Protein AF-A0A7C4GXZ6-F1 (afdb_monomer)

Foldseek 3Di:
DDDDDDDDADPVNLLVVLVVVLVVCVVVVHDDPDDDADPDVRPVSSVSSVD

Structure (mmCIF, N/CA/C/O backbone):
data_AF-A0A7C4GXZ6-F1
#
_entry.id   AF-A0A7C4GXZ6-F1
#
loop_
_atom_site.group_PDB
_atom_site.id
_atom_site.type_symbol
_atom_site.label_atom_id
_atom_site.label_alt_id
_atom_site.label_comp_id
_atom_site.label_asym_id
_atom_site.label_entity_id
_atom_site.label_seq_id
_atom_site.pdbx_PDB_ins_code
_atom_site.Cartn_x
_atom_site.Cartn_y
_atom_site.Cartn_z
_atom_site.occupancy
_atom_site.B_iso_or_equiv
_atom_site.auth_seq_id
_atom_site.auth_comp_id
_atom_site.auth_asym_id
_atom_site.auth_atom_id
_atom_site.pdbx_PDB_model_num
ATOM 1 N N . MET A 1 1 ? 12.388 10.351 -32.252 1.00 74.44 1 MET A N 1
ATOM 2 C CA . MET A 1 1 ? 11.432 9.651 -31.365 1.00 74.44 1 MET A CA 1
ATOM 3 C C . MET A 1 1 ? 11.179 10.529 -30.149 1.00 74.44 1 MET A C 1
ATOM 5 O O . MET A 1 1 ? 12.164 10.933 -29.534 1.00 74.44 1 MET A O 1
ATOM 9 N N . PRO A 1 2 ? 9.924 10.878 -29.830 1.00 86.94 2 PRO A N 1
ATOM 10 C CA . PRO A 1 2 ? 9.620 11.594 -28.594 1.00 86.94 2 PRO A CA 1
ATOM 11 C C . PRO A 1 2 ? 10.008 10.731 -27.383 1.00 86.94 2 PRO A C 1
ATOM 13 O O . PRO A 1 2 ? 9.838 9.513 -27.412 1.00 86.94 2 PRO A O 1
ATOM 16 N N . ARG A 1 3 ? 10.574 11.355 -26.343 1.00 91.31 3 ARG A N 1
ATOM 17 C CA . ARG A 1 3 ? 10.909 10.691 -25.074 1.00 91.31 3 ARG A CA 1
ATOM 18 C C . ARG A 1 3 ? 9.851 11.033 -24.034 1.00 91.31 3 ARG A C 1
ATOM 20 O O . ARG A 1 3 ? 9.436 12.185 -23.943 1.00 91.31 3 ARG A O 1
ATOM 27 N N . VAL A 1 4 ? 9.456 10.039 -23.246 1.00 95.56 4 VAL A N 1
ATOM 28 C CA . VAL A 1 4 ? 8.546 10.207 -22.109 1.00 95.56 4 VAL A CA 1
ATOM 29 C C . VAL A 1 4 ? 9.379 10.135 -20.828 1.00 95.56 4 VAL A C 1
ATOM 31 O O . VAL A 1 4 ? 10.217 9.238 -20.722 1.00 95.56 4 VAL A O 1
ATOM 34 N N . PRO A 1 5 ? 9.201 11.051 -19.863 1.00 95.62 5 PRO A N 1
ATOM 35 C CA . PRO A 1 5 ? 9.807 10.895 -18.548 1.00 95.62 5 PRO A CA 1
ATOM 36 C C . PRO A 1 5 ? 9.217 9.657 -17.859 1.0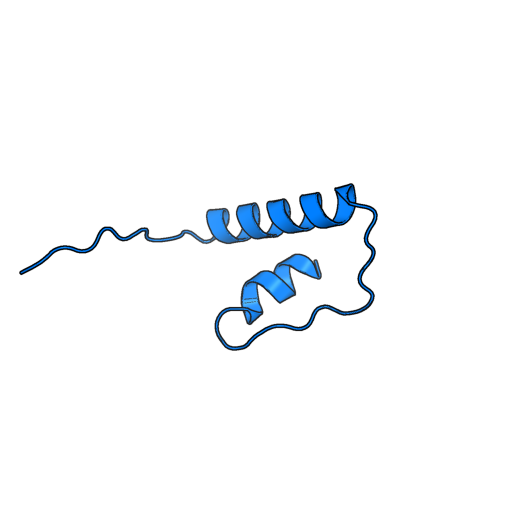0 95.62 5 PRO A C 1
ATOM 38 O O . PRO A 1 5 ? 8.009 9.566 -17.651 1.00 95.62 5 PRO A O 1
ATOM 41 N N . THR A 1 6 ? 10.068 8.694 -17.514 1.00 96.94 6 THR A N 1
ATOM 42 C CA . THR A 1 6 ? 9.666 7.417 -16.906 1.00 96.94 6 THR A CA 1
ATOM 43 C C . THR A 1 6 ? 10.454 7.151 -15.635 1.00 96.94 6 THR A C 1
ATOM 45 O O . THR A 1 6 ? 11.668 7.357 -15.610 1.00 96.94 6 THR A O 1
ATOM 48 N N . LYS A 1 7 ? 9.784 6.619 -14.611 1.00 96.88 7 LYS A N 1
ATOM 49 C CA . LYS A 1 7 ? 10.419 6.108 -13.396 1.00 96.88 7 LYS A CA 1
ATOM 50 C C . LYS A 1 7 ? 10.286 4.588 -13.355 1.00 96.88 7 LYS A C 1
ATOM 52 O O . LYS A 1 7 ? 9.172 4.072 -13.359 1.00 96.88 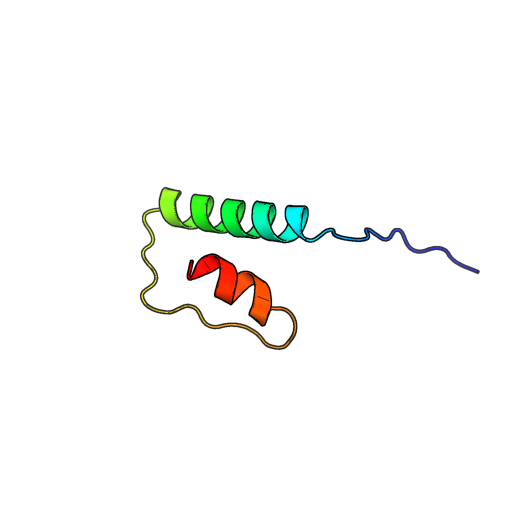7 LYS A O 1
ATOM 57 N N . LEU A 1 8 ? 11.419 3.891 -13.309 1.00 97.69 8 LEU A N 1
ATOM 58 C CA . LEU A 1 8 ? 11.451 2.485 -12.920 1.00 97.69 8 LEU A CA 1
ATOM 59 C C . LEU A 1 8 ? 11.349 2.430 -11.395 1.00 97.69 8 LEU A C 1
ATOM 61 O O . LEU A 1 8 ? 12.115 3.110 -10.718 1.00 97.69 8 LEU A O 1
ATOM 65 N N . VAL A 1 9 ? 10.383 1.673 -10.884 1.00 98.12 9 VAL A N 1
ATOM 66 C CA . VAL A 1 9 ? 10.098 1.590 -9.448 1.00 98.12 9 VAL A CA 1
ATOM 67 C C . VAL A 1 9 ? 10.690 0.299 -8.898 1.00 98.12 9 VAL A C 1
ATOM 69 O O . VAL A 1 9 ? 10.408 -0.772 -9.442 1.00 98.12 9 VAL A O 1
ATOM 72 N N . THR A 1 10 ? 11.511 0.390 -7.849 1.00 98.62 10 THR A N 1
ATOM 73 C CA . THR A 1 10 ? 12.070 -0.802 -7.188 1.00 98.62 10 THR A CA 1
ATOM 74 C C . THR A 1 10 ? 11.068 -1.430 -6.222 1.00 98.62 10 THR A C 1
ATOM 76 O O . THR A 1 10 ? 10.045 -0.841 -5.867 1.00 98.62 10 THR A O 1
ATOM 79 N N . TRP A 1 11 ? 11.353 -2.653 -5.774 1.00 98.44 11 TRP A N 1
ATOM 80 C CA . TRP A 1 11 ? 10.521 -3.301 -4.766 1.00 98.44 11 TRP A CA 1
ATOM 81 C C . TRP A 1 11 ? 10.580 -2.584 -3.411 1.00 98.44 11 TRP A C 1
ATOM 83 O O . TRP A 1 11 ? 9.535 -2.438 -2.775 1.00 98.44 11 TRP A O 1
ATOM 93 N N . GLU A 1 12 ? 11.753 -2.086 -2.991 1.00 98.62 12 GLU A N 1
ATOM 94 C CA . GLU A 1 12 ? 11.854 -1.311 -1.746 1.00 98.62 12 GLU A CA 1
ATOM 95 C C . GLU A 1 12 ? 10.956 -0.072 -1.789 1.00 98.62 12 GLU A C 1
ATOM 97 O O . GLU A 1 12 ? 10.234 0.185 -0.830 1.00 98.62 12 GLU A O 1
ATOM 102 N N . GLU A 1 13 ? 10.907 0.634 -2.925 1.00 98.69 13 GLU A N 1
ATOM 103 C CA . GLU A 1 13 ? 10.016 1.786 -3.09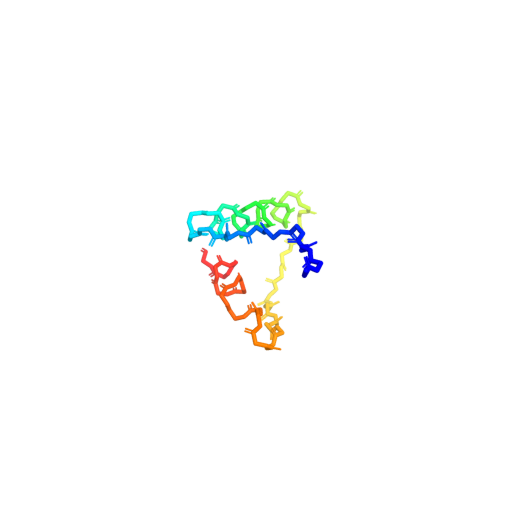2 1.00 98.69 13 GLU A CA 1
ATOM 104 C C . GLU A 1 13 ? 8.537 1.401 -2.933 1.00 98.69 13 GLU A C 1
ATOM 106 O O . GLU A 1 13 ? 7.794 2.105 -2.252 1.00 98.69 13 GLU A O 1
ATOM 111 N N . ILE A 1 14 ? 8.095 0.267 -3.492 1.00 98.50 14 ILE A N 1
ATOM 112 C CA . ILE A 1 14 ? 6.709 -0.211 -3.333 1.00 98.50 14 ILE A CA 1
ATOM 113 C C . ILE A 1 14 ? 6.387 -0.536 -1.872 1.00 98.50 14 ILE A C 1
ATOM 115 O O . ILE A 1 14 ? 5.301 -0.190 -1.391 1.00 98.50 14 ILE A O 1
ATOM 119 N N . VAL A 1 15 ? 7.311 -1.183 -1.160 1.00 98.56 15 VAL A N 1
ATOM 120 C CA . VAL A 1 15 ? 7.148 -1.498 0.266 1.00 98.56 15 VAL A CA 1
ATOM 121 C C . VAL A 1 15 ? 7.078 -0.216 1.091 1.00 98.56 15 VAL A C 1
ATOM 123 O O . VAL A 1 15 ? 6.170 -0.066 1.910 1.00 98.56 15 VAL A O 1
ATOM 126 N N . ASP A 1 16 ? 7.978 0.733 0.846 1.00 98.75 16 ASP A N 1
ATOM 127 C CA . ASP A 1 16 ? 8.026 1.996 1.576 1.00 98.75 16 ASP A CA 1
ATOM 128 C C . ASP A 1 16 ? 6.798 2.867 1.306 1.00 98.75 16 ASP A C 1
ATOM 130 O O . ASP A 1 16 ? 6.226 3.432 2.241 1.00 98.75 16 ASP A O 1
ATOM 134 N N . TRP A 1 17 ? 6.319 2.930 0.061 1.00 98.62 17 TRP A N 1
ATOM 135 C CA . TRP A 1 17 ? 5.092 3.655 -0.277 1.00 98.62 17 TRP A CA 1
ATOM 136 C C . TRP A 1 17 ? 3.856 3.004 0.348 1.00 98.62 17 TRP A C 1
ATOM 138 O O . TRP A 1 17 ? 3.009 3.709 0.903 1.00 98.62 17 TRP A O 1
ATOM 148 N N . SER A 1 18 ? 3.768 1.670 0.333 1.00 98.62 18 SER A N 1
ATOM 149 C CA . SER A 1 18 ? 2.663 0.934 0.965 1.00 98.62 18 SER A CA 1
ATOM 150 C C . SER A 1 18 ? 2.659 1.131 2.486 1.00 98.62 18 SER A C 1
ATOM 152 O O . SER A 1 18 ? 1.620 1.439 3.070 1.00 98.62 18 SER A O 1
ATOM 154 N N . ARG A 1 19 ? 3.833 1.073 3.132 1.00 98.62 19 ARG A N 1
ATOM 155 C CA . ARG A 1 19 ? 4.000 1.376 4.563 1.00 98.62 19 ARG A CA 1
ATOM 156 C C . ARG A 1 19 ? 3.667 2.836 4.879 1.00 98.62 19 ARG A C 1
ATOM 158 O O . ARG A 1 19 ? 3.050 3.125 5.905 1.00 98.62 19 ARG A O 1
ATOM 165 N N . GLY A 1 20 ? 4.042 3.761 3.998 1.00 98.75 20 GLY A N 1
ATOM 166 C CA . GLY A 1 20 ? 3.683 5.175 4.085 1.00 98.75 20 GLY A CA 1
ATOM 167 C C . GLY A 1 20 ? 2.168 5.379 4.119 1.00 98.75 20 GLY A C 1
ATOM 168 O O . GLY A 1 20 ? 1.657 6.043 5.021 1.00 98.75 20 GLY A O 1
ATOM 169 N N . LEU A 1 21 ? 1.442 4.736 3.202 1.00 98.50 21 LEU A N 1
ATOM 170 C CA . LEU A 1 21 ? -0.020 4.757 3.174 1.00 98.50 21 LEU A CA 1
ATOM 171 C C . LEU A 1 21 ? -0.634 4.119 4.430 1.00 98.50 21 LEU A C 1
ATOM 173 O O . LEU A 1 21 ? -1.521 4.719 5.038 1.00 98.50 21 LEU A O 1
ATOM 177 N N . ALA A 1 22 ? -0.129 2.965 4.878 1.00 98.38 22 ALA A N 1
ATOM 178 C CA . ALA A 1 22 ? -0.581 2.332 6.119 1.00 98.38 22 ALA A CA 1
ATOM 179 C C . ALA A 1 22 ? -0.436 3.274 7.329 1.00 98.38 22 ALA A C 1
ATOM 181 O O . ALA A 1 22 ? -1.336 3.372 8.164 1.00 98.38 22 ALA A O 1
ATOM 182 N N . ASN A 1 23 ? 0.667 4.024 7.407 1.00 98.50 23 ASN A N 1
ATOM 183 C CA . ASN A 1 23 ? 0.887 5.011 8.462 1.00 98.50 23 ASN A CA 1
ATOM 184 C C . ASN A 1 23 ? -0.087 6.193 8.380 1.00 98.50 23 ASN A C 1
ATOM 186 O O . ASN A 1 23 ? -0.532 6.672 9.421 1.00 98.50 23 ASN A O 1
ATOM 190 N N . ILE A 1 24 ? -0.434 6.659 7.177 1.00 98.62 24 ILE A N 1
ATOM 191 C CA . ILE A 1 24 ? -1.446 7.711 6.987 1.00 98.62 24 ILE A CA 1
ATOM 192 C C . ILE A 1 24 ? -2.814 7.223 7.483 1.00 98.62 24 ILE A C 1
ATOM 194 O O . ILE A 1 24 ? -3.455 7.920 8.269 1.00 98.62 24 ILE A O 1
ATOM 198 N N . ILE A 1 25 ? -3.221 6.006 7.104 1.00 98.31 25 ILE A N 1
ATOM 199 C CA . ILE A 1 25 ? -4.476 5.388 7.562 1.00 98.31 25 ILE A CA 1
ATOM 200 C C . ILE A 1 25 ? -4.488 5.285 9.092 1.00 98.31 25 ILE A C 1
ATOM 202 O O . ILE A 1 25 ? -5.402 5.806 9.728 1.00 98.31 25 ILE A O 1
ATOM 206 N N . LYS A 1 26 ? -3.434 4.727 9.705 1.00 97.69 26 LYS A N 1
ATOM 207 C CA . LYS A 1 26 ? -3.320 4.607 11.171 1.00 97.69 26 LYS A CA 1
ATOM 208 C C . LYS A 1 26 ? -3.405 5.965 11.877 1.00 97.69 26 LYS A C 1
ATOM 210 O O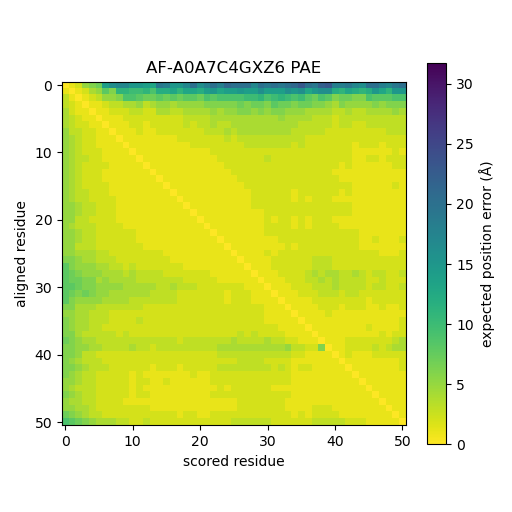 . LYS A 1 26 ? -4.120 6.092 12.868 1.00 97.69 26 LYS A O 1
ATOM 215 N N . LYS A 1 27 ? -2.715 6.990 11.359 1.00 98.62 27 LYS A N 1
ATOM 216 C CA . LYS A 1 27 ? -2.730 8.355 11.919 1.00 98.62 27 LYS A CA 1
ATOM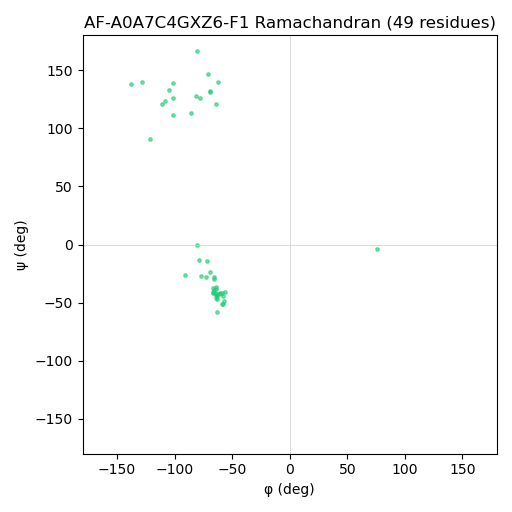 217 C C . LYS A 1 27 ? -4.093 9.035 11.809 1.00 98.62 27 LYS A C 1
ATOM 219 O O . LYS A 1 27 ? -4.405 9.869 12.649 1.00 98.62 27 LYS A O 1
ATOM 224 N N . SER A 1 28 ? -4.898 8.681 10.808 1.00 98.56 28 SER A N 1
ATOM 225 C C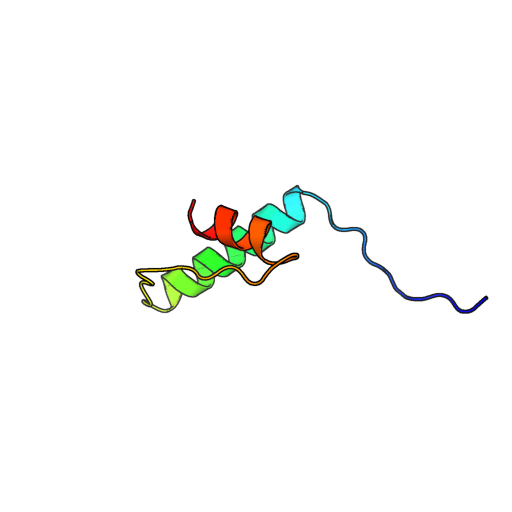A . SER A 1 28 ? -6.247 9.234 10.644 1.00 98.56 28 SER A CA 1
ATOM 226 C C . SER A 1 28 ? -7.253 8.724 11.685 1.00 98.56 28 SER A C 1
ATOM 228 O O . SER A 1 28 ? -8.344 9.273 11.799 1.00 98.56 28 SER A O 1
ATOM 230 N N . GLY A 1 29 ? -6.920 7.660 12.426 1.00 98.31 29 GLY A N 1
ATOM 231 C CA . GLY A 1 29 ? -7.854 6.980 13.326 1.00 98.31 29 GLY 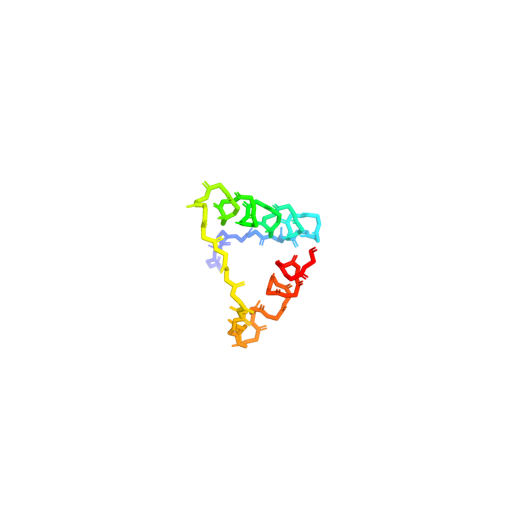A CA 1
ATOM 232 C C . GLY A 1 29 ? -8.871 6.084 12.609 1.00 98.31 29 GLY A C 1
ATOM 233 O O . GLY A 1 29 ? -9.626 5.380 13.279 1.00 98.31 29 GLY A O 1
ATOM 234 N N . TRP A 1 30 ? -8.875 6.053 11.272 1.00 98.00 30 TRP A N 1
ATOM 235 C CA . TRP A 1 30 ? -9.700 5.133 10.497 1.00 98.00 30 TRP A CA 1
ATOM 236 C C . TRP A 1 30 ? -9.205 3.691 10.644 1.00 98.00 30 TRP A C 1
ATOM 238 O O . TRP A 1 30 ? -8.015 3.399 10.506 1.00 98.00 30 TRP A O 1
ATOM 248 N N . ARG A 1 31 ? -10.139 2.780 10.918 1.00 96.50 31 ARG A N 1
ATOM 249 C CA . ARG A 1 31 ? -9.897 1.343 11.055 1.00 96.50 31 ARG A CA 1
ATOM 250 C C . ARG A 1 31 ? -10.761 0.605 10.034 1.00 96.50 31 ARG A C 1
ATOM 252 O O . ARG A 1 31 ? -11.920 0.342 10.335 1.00 96.50 31 ARG A O 1
ATOM 259 N N . PRO A 1 32 ? -10.253 0.351 8.817 1.00 96.19 32 PRO A N 1
ATOM 260 C CA . PRO A 1 32 ? -11.000 -0.408 7.825 1.00 96.19 32 PRO A CA 1
ATOM 261 C C . PRO A 1 32 ? -11.126 -1.872 8.250 1.00 96.19 32 PRO A C 1
ATOM 263 O O . PRO A 1 32 ? -10.123 -2.513 8.551 1.00 96.19 32 PRO A O 1
ATOM 266 N N . ASP A 1 33 ? -12.341 -2.413 8.199 1.00 98.12 33 ASP A N 1
ATOM 267 C CA . ASP A 1 33 ? -12.578 -3.852 8.371 1.00 98.12 33 ASP A CA 1
ATOM 268 C C . ASP A 1 33 ? -12.215 -4.652 7.109 1.00 98.12 33 ASP A C 1
ATOM 270 O O . ASP A 1 33 ? -11.878 -5.832 7.179 1.00 98.12 33 ASP A O 1
ATOM 274 N N . VAL A 1 34 ? -12.283 -4.010 5.936 1.00 97.94 34 VAL A N 1
ATOM 275 C CA . VAL A 1 34 ? -12.056 -4.638 4.628 1.00 97.94 34 VAL A CA 1
ATOM 276 C C . VAL A 1 34 ? -11.223 -3.720 3.734 1.00 97.94 34 VAL A C 1
ATOM 278 O O . VAL A 1 34 ? -11.481 -2.520 3.646 1.00 97.94 34 VAL A O 1
ATOM 281 N N . ILE A 1 35 ? -10.265 -4.304 3.007 1.00 98.00 35 ILE A N 1
ATOM 282 C CA . ILE A 1 35 ? -9.545 -3.655 1.904 1.00 98.00 35 ILE A CA 1
ATOM 283 C C . ILE A 1 35 ? -10.008 -4.275 0.581 1.00 98.00 35 ILE A C 1
ATOM 285 O O . ILE A 1 35 ? -9.906 -5.485 0.386 1.00 98.00 35 ILE A O 1
ATOM 289 N N . VAL A 1 36 ? -10.496 -3.446 -0.346 1.00 98.06 36 VAL A N 1
ATOM 290 C CA . VAL A 1 36 ? -10.920 -3.875 -1.690 1.00 98.06 36 VAL A CA 1
ATOM 291 C C . VAL A 1 36 ? -9.835 -3.519 -2.707 1.00 98.06 36 VAL A C 1
ATOM 293 O O . VAL A 1 36 ? -9.595 -2.347 -2.993 1.00 98.06 36 VAL A O 1
ATOM 296 N N . ALA A 1 37 ? -9.170 -4.531 -3.266 1.00 98.38 37 ALA A N 1
ATOM 297 C CA . ALA A 1 37 ? -8.119 -4.341 -4.264 1.00 98.38 37 ALA A CA 1
ATOM 298 C C . ALA A 1 37 ? -8.702 -4.112 -5.670 1.00 98.38 37 ALA A C 1
ATOM 300 O O . ALA A 1 37 ? -9.467 -4.934 -6.173 1.00 98.38 37 ALA A O 1
ATOM 301 N N . VAL A 1 38 ? -8.284 -3.038 -6.347 1.00 98.12 38 VAL A N 1
ATOM 302 C CA . VAL A 1 38 ? -8.656 -2.785 -7.751 1.00 98.12 38 VAL A CA 1
ATOM 303 C C . VAL A 1 38 ? -7.686 -3.504 -8.688 1.00 98.12 38 VAL A C 1
ATOM 305 O O . VAL A 1 38 ? -6.502 -3.170 -8.763 1.00 98.12 38 VAL A O 1
ATOM 308 N N . ALA A 1 39 ? -8.175 -4.501 -9.422 1.00 96.62 39 ALA A N 1
ATOM 309 C CA . ALA A 1 39 ? -7.348 -5.262 -10.353 1.00 96.62 39 ALA A CA 1
ATOM 310 C C . ALA A 1 39 ? -6.944 -4.430 -11.594 1.00 96.62 39 ALA A C 1
ATOM 312 O O . ALA A 1 39 ? -7.706 -3.604 -12.083 1.00 96.62 39 ALA A O 1
ATOM 313 N N . ARG A 1 40 ? -5.753 -4.626 -12.180 1.00 96.06 40 ARG A N 1
ATOM 314 C CA . ARG A 1 40 ? -4.671 -5.548 -11.761 1.00 96.06 40 ARG A CA 1
ATOM 315 C C . ARG A 1 40 ? -3.651 -4.902 -10.814 1.00 96.06 40 ARG A C 1
ATOM 317 O O . ARG A 1 40 ? -3.033 -5.605 -10.025 1.00 96.06 40 ARG A O 1
ATOM 324 N N . GLY A 1 41 ? -3.483 -3.580 -10.887 1.00 96.94 41 GLY A N 1
ATOM 325 C CA . GLY A 1 41 ? -2.405 -2.858 -10.196 1.00 96.94 41 GLY A CA 1
ATOM 326 C C . GLY A 1 41 ? -2.540 -2.806 -8.673 1.00 96.94 41 GLY A C 1
ATOM 327 O O . GLY A 1 41 ? -1.540 -2.671 -7.979 1.00 96.94 41 GLY A O 1
ATOM 328 N N . GLY A 1 42 ? -3.755 -2.954 -8.141 1.00 98.06 42 GLY A N 1
ATOM 329 C CA . GLY A 1 42 ? -4.024 -2.866 -6.709 1.00 98.06 42 GLY A CA 1
ATOM 330 C C . GLY A 1 42 ? -3.668 -4.116 -5.907 1.00 98.06 42 GLY A C 1
ATOM 331 O O . GLY A 1 42 ? -3.620 -4.027 -4.687 1.00 98.06 42 GLY A O 1
ATOM 332 N N . TYR A 1 43 ? -3.405 -5.262 -6.548 1.00 97.75 43 TYR A N 1
ATOM 333 C CA . TYR A 1 43 ? -3.202 -6.534 -5.838 1.00 97.75 43 TYR A CA 1
ATOM 334 C C . TYR A 1 43 ? -2.040 -6.471 -4.835 1.00 97.75 43 TYR A C 1
ATOM 336 O O . TYR A 1 43 ? -2.204 -6.777 -3.656 1.00 97.75 43 TYR A O 1
ATOM 344 N N . VAL A 1 44 ? -0.876 -6.015 -5.302 1.00 98.25 44 VAL A N 1
ATOM 345 C CA . VAL A 1 44 ? 0.342 -5.902 -4.492 1.00 98.25 44 VAL A CA 1
ATOM 346 C C . VAL A 1 44 ? 0.186 -4.908 -3.332 1.00 98.25 44 VAL A C 1
ATOM 348 O O . VAL A 1 44 ? 0.350 -5.332 -2.188 1.00 98.25 44 VAL A O 1
ATOM 351 N N . PRO A 1 45 ? -0.150 -3.622 -3.561 1.00 98.31 45 PRO A N 1
ATOM 352 C CA . PRO A 1 45 ? -0.260 -2.666 -2.462 1.00 98.31 45 PRO A CA 1
ATOM 353 C C . PRO A 1 45 ? -1.380 -3.038 -1.488 1.00 98.31 45 PRO A C 1
ATOM 355 O O . PRO A 1 45 ? -1.187 -2.905 -0.287 1.00 98.31 45 PRO A O 1
ATOM 358 N N . ALA A 1 46 ? -2.518 -3.569 -1.957 1.00 98.44 46 ALA A N 1
ATOM 359 C CA . ALA A 1 46 ? -3.581 -4.016 -1.059 1.00 98.44 46 ALA A CA 1
ATOM 360 C C . ALA A 1 46 ? -3.108 -5.146 -0.139 1.00 98.44 46 ALA A C 1
ATOM 362 O O . ALA A 1 46 ? -3.371 -5.099 1.060 1.00 98.44 46 ALA A O 1
ATOM 363 N N . ARG A 1 47 ? -2.358 -6.130 -0.663 1.00 98.38 47 ARG A N 1
ATOM 364 C CA . ARG A 1 47 ? -1.802 -7.183 0.192 1.00 98.38 47 ARG A CA 1
ATOM 365 C C . ARG A 1 47 ? -0.791 -6.621 1.186 1.00 98.38 47 ARG A C 1
ATOM 367 O O . ARG A 1 47 ? -0.855 -7.027 2.339 1.00 98.38 47 ARG A O 1
ATOM 374 N N . LEU A 1 48 ? 0.086 -5.703 0.778 1.00 98.50 48 LEU A N 1
ATOM 375 C CA . LEU A 1 48 ? 1.050 -5.069 1.687 1.00 98.50 48 LEU A CA 1
ATOM 376 C C . LEU A 1 48 ? 0.379 -4.197 2.760 1.00 98.50 48 LEU A C 1
ATOM 378 O O . LEU A 1 48 ? 0.917 -4.075 3.848 1.00 98.50 48 LEU A O 1
ATOM 382 N N . LEU A 1 49 ? -0.788 -3.604 2.487 1.00 98.00 49 LEU A N 1
ATOM 383 C CA . LEU A 1 49 ? -1.565 -2.864 3.492 1.00 98.00 49 LEU A CA 1
ATOM 384 C C . LEU A 1 49 ? -2.250 -3.776 4.519 1.00 98.00 49 LEU A C 1
ATOM 386 O O . LEU A 1 49 ? -2.507 -3.336 5.636 1.00 98.00 49 LEU A O 1
ATOM 390 N N . CYS A 1 50 ? -2.580 -5.011 4.131 1.00 97.19 50 CYS A N 1
ATOM 391 C CA . CYS A 1 50 ? -3.135 -6.026 5.030 1.00 97.19 50 CYS A CA 1
ATOM 392 C C . CYS A 1 50 ? -2.060 -6.731 5.882 1.00 97.19 50 CYS A C 1
ATOM 394 O O . CYS A 1 50 ? -2.392 -7.684 6.583 1.00 97.19 50 CYS A O 1
ATOM 396 N N . ASP A 1 51 ? -0.782 -6.384 5.722 1.00 96.06 51 ASP A 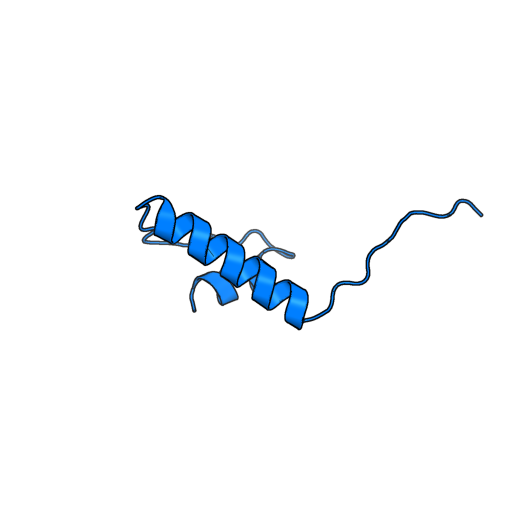N 1
ATOM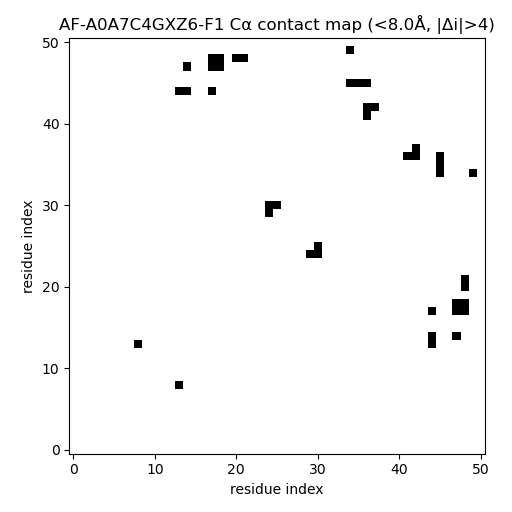 397 C CA . ASP A 1 51 ? 0.326 -6.863 6.560 1.00 96.06 51 ASP A CA 1
ATOM 398 C C . ASP A 1 51 ? 0.607 -5.859 7.693 1.00 96.06 51 ASP A C 1
ATOM 400 O O . ASP A 1 51 ? 0.647 -6.287 8.868 1.00 96.06 51 ASP A O 1
#

Secondary structure (DSSP, 8-state):
-------PPPHHHHHHHHHHHHHHHHHTT---S-----TTTTHHHHHHHT-

Radius of gyration: 14.06 Å; Cα contacts (8 Å, |Δi|>4): 21; chains: 1; bounding box: 25×19×45 Å

pLDDT: mean 97.09, std 3.75, range [74.44, 98.75]

Solvent-accessible surface area (backbone atoms only — not comparable to full-atom values): 3394 Å² total; per-residue (Å²): 132,93,82,77,97,78,83,89,80,54,72,68,56,53,51,52,51,29,51,50,50,47,50,52,42,58,73,68,70,60,78,78,92,72,84,85,59,54,82,76,80,27,51,62,51,47,54,57,54,75,106

Nearest PDB structures (foldseek):
  7mi0-assembly1_A  TM=6.235E-01  e=5.326E+00  Rickettsia africae ESF-5

Sequence (51 aa):
MPRVPTKLVTWEEIVDWSRGLANIIKKSGWRPDVIVAVARGGYVPARLLCD

Mean predicted aligned error: 2.69 Å